Protein AF-A0A0G1UAQ5-F1 (afdb_monomer_lite)

InterPro domains:
  IPR007211 Protein of unknown function DUF378 [PF04070] (2-51)

Foldseek 3Di:
DLLVVLVVLLVVVVVLVVVVVVVDNPLCVVPDVSSVVSVVSNVVSVVCCVVCVVVCVCVVVPDDD

Secondary structure (DSSP, 8-state):
-HHHHHHHHHHHHHHHHHHHHTT--TGGGG-HHHHHHHHHHHHHHHHHHHHHHHHHTHHHHT---

Radius of gyration: 13.38 Å; chains: 1; bounding box: 33×26×33 Å

Structure (mmCIF, N/CA/C/O backbone):
data_AF-A0A0G1UAQ5-F1
#
_entry.id   AF-A0A0G1UAQ5-F1
#
loop_
_atom_site.group_PDB
_atom_site.id
_atom_site.type_symbol
_atom_site.label_atom_id
_atom_site.label_alt_id
_atom_site.label_comp_id
_atom_site.label_asym_id
_atom_site.label_entity_id
_atom_site.label_seq_id
_atom_site.pdbx_PDB_ins_code
_atom_site.Cartn_x
_atom_site.Cartn_y
_atom_site.Cartn_z
_atom_site.occu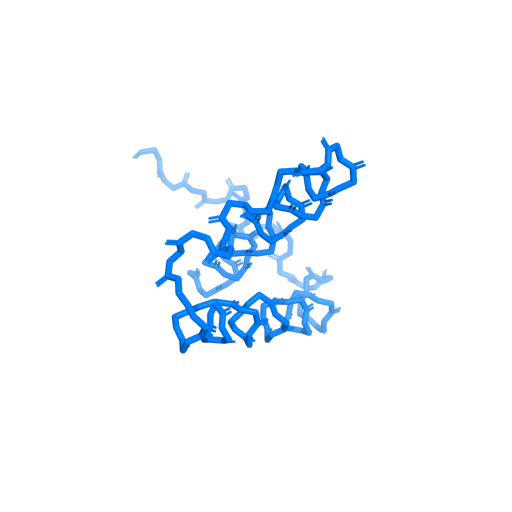pancy
_atom_site.B_iso_or_equiv
_atom_site.auth_seq_id
_atom_site.auth_comp_id
_atom_site.auth_asym_id
_atom_site.auth_atom_id
_atom_site.pdbx_PDB_model_num
ATOM 1 N N . MET A 1 1 ? -9.229 8.386 10.261 1.00 74.38 1 MET A N 1
ATOM 2 C CA . MET A 1 1 ? -8.357 8.952 9.197 1.00 74.38 1 MET A CA 1
ATOM 3 C C . MET A 1 1 ? -7.357 7.925 8.674 1.00 74.38 1 MET A C 1
ATOM 5 O O . MET A 1 1 ? -7.407 7.644 7.487 1.00 74.38 1 MET A O 1
ATOM 9 N N . LEU A 1 2 ? -6.527 7.310 9.529 1.00 83.19 2 LEU A N 1
ATOM 10 C CA . LEU A 1 2 ? -5.538 6.296 9.113 1.00 83.19 2 LEU A CA 1
ATOM 11 C C . LEU A 1 2 ? -6.152 5.088 8.378 1.00 83.19 2 LEU A C 1
ATOM 13 O O . LEU A 1 2 ? -5.640 4.703 7.338 1.00 83.19 2 LEU A O 1
ATOM 17 N N . HIS A 1 3 ? -7.299 4.586 8.849 1.00 84.56 3 HIS A N 1
ATOM 18 C CA . HIS A 1 3 ? -8.097 3.555 8.169 1.00 84.56 3 HIS A CA 1
ATOM 19 C C . HIS A 1 3 ? -8.406 3.891 6.701 1.00 84.56 3 HIS A C 1
ATOM 21 O O . HIS A 1 3 ? -8.212 3.075 5.815 1.00 84.56 3 HIS A O 1
ATOM 27 N N . LYS A 1 4 ? -8.805 5.133 6.405 1.00 86.19 4 LYS A N 1
ATOM 28 C CA . LYS A 1 4 ? -9.125 5.547 5.029 1.00 86.19 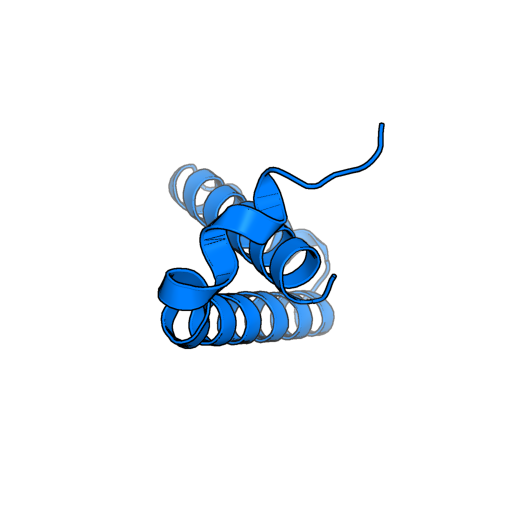4 LYS A CA 1
ATOM 29 C C . LYS A 1 4 ? -7.882 5.579 4.140 1.00 86.19 4 LYS A C 1
ATOM 31 O O . LYS A 1 4 ? -7.943 5.145 2.999 1.00 86.19 4 LYS A O 1
ATOM 36 N N . ILE A 1 5 ? -6.763 6.084 4.665 1.00 91.94 5 ILE A N 1
ATOM 37 C CA . ILE A 1 5 ? -5.492 6.147 3.929 1.00 91.94 5 ILE A CA 1
ATOM 38 C C . ILE A 1 5 ? -4.989 4.731 3.630 1.00 91.94 5 ILE A C 1
ATOM 40 O O . ILE A 1 5 ? -4.665 4.437 2.482 1.00 91.94 5 ILE A O 1
ATOM 44 N N . ALA A 1 6 ? -4.980 3.853 4.637 1.00 93.00 6 ALA A N 1
ATOM 45 C CA . ALA A 1 6 ? -4.608 2.451 4.474 1.00 93.00 6 ALA A CA 1
ATOM 46 C C . ALA A 1 6 ? -5.530 1.746 3.467 1.00 93.00 6 ALA A C 1
ATOM 48 O O . ALA A 1 6 ? -5.049 1.085 2.552 1.00 93.00 6 ALA A O 1
ATOM 49 N N . PHE A 1 7 ? -6.845 1.958 3.555 1.00 91.94 7 PHE A N 1
ATOM 50 C CA . PHE A 1 7 ? -7.800 1.394 2.605 1.00 91.94 7 PHE A CA 1
ATOM 51 C C . PHE A 1 7 ? -7.567 1.884 1.165 1.00 91.94 7 PHE A C 1
ATOM 53 O O . PHE A 1 7 ? -7.566 1.079 0.239 1.00 91.94 7 PHE A O 1
ATOM 60 N N . ILE A 1 8 ? -7.299 3.177 0.953 1.00 93.56 8 ILE A N 1
ATOM 61 C CA . ILE A 1 8 ? -6.974 3.715 -0.381 1.00 93.56 8 ILE A CA 1
ATOM 62 C C . ILE A 1 8 ? -5.686 3.084 -0.926 1.00 93.56 8 ILE A C 1
ATOM 64 O O . ILE A 1 8 ? -5.665 2.639 -2.071 1.00 93.56 8 ILE A O 1
ATOM 68 N N . LEU A 1 9 ? -4.627 3.001 -0.114 1.00 95.44 9 LEU A N 1
ATOM 69 C CA . LEU A 1 9 ? -3.368 2.359 -0.509 1.00 95.44 9 LEU A CA 1
ATOM 70 C C . LEU A 1 9 ? -3.564 0.877 -0.852 1.00 95.44 9 LEU A C 1
ATOM 72 O O . LEU A 1 9 ? -3.025 0.408 -1.854 1.00 95.44 9 LEU A O 1
ATOM 76 N N . LEU A 1 10 ? -4.372 0.157 -0.071 1.00 95.62 10 LEU A N 1
ATOM 77 C CA . LEU A 1 10 ? -4.746 -1.230 -0.342 1.00 95.62 10 LEU A CA 1
ATOM 78 C C . LEU A 1 10 ? -5.437 -1.370 -1.705 1.00 95.62 10 LEU A C 1
ATOM 80 O O . LEU A 1 10 ? -5.060 -2.232 -2.497 1.00 95.62 10 LEU A O 1
ATOM 84 N N . VAL A 1 11 ? -6.424 -0.514 -1.990 1.00 95.62 11 VAL A N 1
ATOM 85 C CA . VAL A 1 11 ? -7.157 -0.515 -3.265 1.00 95.62 11 VAL A CA 1
ATOM 86 C C . VAL A 1 11 ? -6.215 -0.226 -4.433 1.00 95.62 11 VAL A C 1
ATOM 88 O O . VAL A 1 11 ? -6.249 -0.949 -5.424 1.00 95.62 11 VAL A O 1
ATOM 91 N N . ILE A 1 12 ? -5.330 0.770 -4.313 1.00 96.19 12 ILE A N 1
ATOM 92 C CA . ILE A 1 12 ? -4.324 1.080 -5.343 1.00 96.19 12 ILE A CA 1
ATOM 93 C C . ILE A 1 12 ? -3.416 -0.132 -5.595 1.00 96.19 12 ILE A C 1
ATOM 95 O O . ILE A 1 12 ? -3.191 -0.505 -6.746 1.00 96.19 12 ILE A O 1
ATOM 99 N N . GLY A 1 13 ? -2.932 -0.780 -4.533 1.00 96.94 13 GLY A N 1
ATOM 100 C CA . GLY A 1 13 ? -2.115 -1.987 -4.637 1.00 96.94 13 GLY A CA 1
ATOM 101 C C . GLY A 1 13 ? -2.844 -3.152 -5.310 1.00 96.94 13 GLY A C 1
ATOM 102 O O . GLY A 1 13 ? -2.299 -3.775 -6.221 1.00 96.94 13 GLY A O 1
ATOM 103 N N . GLY A 1 14 ? -4.095 -3.405 -4.919 1.00 96.88 14 GLY A N 1
ATOM 104 C CA . GLY A 1 14 ? -4.937 -4.442 -5.519 1.00 96.88 14 GLY A CA 1
ATOM 105 C C . GLY A 1 14 ? -5.226 -4.191 -7.001 1.00 96.88 14 GLY A C 1
ATOM 106 O O . GLY A 1 14 ? -5.139 -5.114 -7.809 1.00 96.88 14 GLY A O 1
ATOM 107 N N . LEU A 1 15 ? -5.490 -2.937 -7.385 1.00 97.50 15 LEU A N 1
ATOM 108 C CA . LEU A 1 15 ? -5.652 -2.548 -8.788 1.00 97.50 15 LEU A CA 1
ATOM 109 C C . LEU A 1 15 ? -4.350 -2.713 -9.580 1.00 97.50 15 LEU A C 1
ATOM 111 O O . LEU A 1 15 ? -4.391 -3.217 -10.700 1.00 97.50 15 LEU A O 1
ATOM 115 N N . ASN A 1 16 ? -3.191 -2.363 -9.010 1.00 96.94 16 ASN A N 1
ATOM 116 C CA . ASN A 1 16 ? -1.907 -2.614 -9.667 1.00 96.94 16 ASN A CA 1
ATOM 117 C C . ASN A 1 16 ? -1.663 -4.115 -9.874 1.00 96.94 16 ASN A C 1
ATOM 119 O O . AS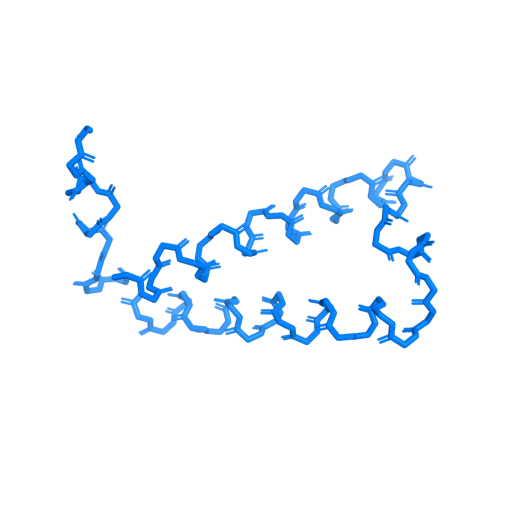N A 1 16 ? -1.169 -4.503 -10.927 1.00 96.94 16 ASN A O 1
ATOM 123 N N . TRP A 1 17 ? -2.029 -4.971 -8.915 1.00 96.50 17 TRP A N 1
ATOM 124 C CA . TRP A 1 17 ? -1.946 -6.427 -9.086 1.00 96.50 17 TRP A CA 1
ATOM 125 C C . TRP A 1 17 ? -2.878 -6.947 -10.177 1.00 96.50 17 TRP A C 1
ATOM 127 O O . TRP A 1 17 ? -2.447 -7.769 -10.985 1.00 96.50 17 TRP A O 1
ATOM 137 N N . LEU A 1 18 ? -4.107 -6.430 -10.256 1.00 97.50 18 LEU A N 1
ATOM 138 C CA . LEU A 1 18 ? -5.014 -6.756 -11.353 1.00 97.50 18 LEU A CA 1
ATOM 139 C C . LEU A 1 18 ? -4.390 -6.381 -12.704 1.00 97.50 18 LEU A C 1
ATOM 141 O O . LEU A 1 18 ? -4.308 -7.224 -13.589 1.00 97.50 18 LEU A O 1
ATOM 145 N N . LEU A 1 19 ? -3.890 -5.152 -12.854 1.00 96.88 19 LEU A N 1
ATOM 146 C CA . LEU A 1 19 ? -3.224 -4.707 -14.084 1.00 96.88 19 LEU A CA 1
ATOM 147 C C . LEU A 1 19 ? -1.952 -5.510 -14.382 1.00 96.88 19 LEU A C 1
ATOM 149 O O . LEU A 1 19 ? -1.691 -5.838 -15.537 1.00 96.88 19 LEU A O 1
ATOM 153 N N . THR A 1 20 ? -1.202 -5.901 -13.350 1.00 96.12 20 THR A N 1
ATOM 154 C CA . THR A 1 20 ? -0.013 -6.751 -13.494 1.00 96.12 20 THR A CA 1
ATOM 155 C C . THR A 1 20 ? -0.382 -8.112 -14.085 1.00 96.12 20 THR A C 1
ATOM 157 O O . THR A 1 20 ? 0.363 -8.621 -14.918 1.00 96.12 20 THR A O 1
ATOM 160 N N . ALA A 1 21 ? -1.552 -8.671 -13.749 1.00 96.50 21 ALA A N 1
ATOM 161 C CA . ALA A 1 21 ? -2.052 -9.896 -14.379 1.00 96.50 21 ALA A CA 1
ATOM 162 C C . ALA A 1 21 ? -2.357 -9.720 -15.882 1.00 96.50 21 ALA A C 1
ATOM 164 O O . ALA A 1 21 ? -2.267 -10.683 -16.638 1.00 96.50 21 ALA A O 1
ATOM 165 N N . PHE A 1 22 ? -2.639 -8.492 -16.332 1.00 97.06 22 PHE A N 1
ATOM 166 C CA . PHE A 1 22 ? -2.745 -8.117 -17.750 1.00 97.06 22 PHE A CA 1
ATOM 167 C C . PHE A 1 22 ? -1.404 -7.660 -18.361 1.00 97.06 22 PHE A C 1
ATOM 169 O O . PHE A 1 22 ? -1.371 -7.124 -19.467 1.00 97.06 22 PHE A O 1
ATOM 176 N N . GLY A 1 23 ? -0.287 -7.862 -17.653 1.00 95.25 23 GLY A N 1
ATOM 177 C CA . GLY A 1 23 ? 1.061 -7.496 -18.094 1.00 95.25 23 GLY A CA 1
ATOM 178 C C . GLY A 1 23 ? 1.439 -6.031 -17.857 1.00 95.25 23 GLY A C 1
ATOM 179 O O . GLY A 1 23 ? 2.475 -5.586 -18.344 1.00 95.25 23 GLY A O 1
ATOM 180 N 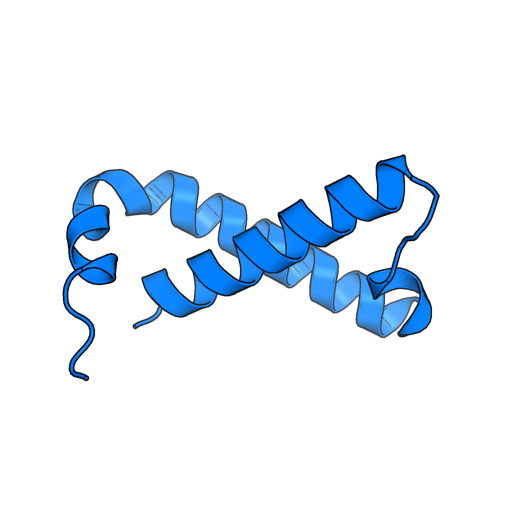N . TRP A 1 24 ? 0.620 -5.259 -17.140 1.00 95.50 24 TRP A N 1
ATOM 181 C CA . TRP A 1 24 ? 0.833 -3.830 -16.894 1.00 95.50 24 TRP A CA 1
ATOM 182 C C . TRP A 1 24 ? 1.126 -3.571 -15.414 1.00 95.50 24 TRP A C 1
ATOM 184 O O . TRP A 1 24 ? 0.218 -3.380 -14.610 1.00 95.50 24 TRP A O 1
ATOM 194 N N . ASN A 1 25 ? 2.406 -3.522 -15.044 1.00 95.00 25 ASN A N 1
ATOM 195 C CA . ASN A 1 25 ? 2.809 -3.130 -13.693 1.00 95.00 25 ASN A CA 1
ATOM 196 C C . ASN A 1 25 ? 3.113 -1.627 -13.638 1.00 95.00 25 ASN A C 1
ATOM 198 O O . ASN A 1 25 ? 4.232 -1.196 -13.910 1.00 95.00 25 ASN A O 1
ATOM 202 N N . VAL A 1 26 ? 2.103 -0.829 -13.286 1.00 94.94 26 VAL A N 1
ATOM 203 C CA . VAL A 1 26 ? 2.210 0.638 -13.270 1.00 94.94 26 VAL A CA 1
ATOM 204 C C . VAL A 1 26 ? 3.234 1.106 -12.237 1.00 94.94 26 VAL A C 1
ATOM 206 O O . VAL A 1 26 ? 4.009 2.024 -12.499 1.00 94.94 26 VAL A O 1
ATOM 209 N N . VAL A 1 27 ? 3.274 0.440 -11.081 1.00 95.25 27 VAL A N 1
ATOM 210 C CA . VAL A 1 27 ? 4.215 0.761 -10.000 1.00 95.25 27 VAL A CA 1
ATOM 211 C C . VAL A 1 27 ? 5.669 0.551 -10.436 1.00 95.25 27 VAL A C 1
ATOM 213 O O . VAL A 1 27 ? 6.537 1.314 -10.020 1.00 95.25 27 VAL A O 1
ATOM 216 N N . ALA A 1 28 ? 5.944 -0.413 -11.320 1.00 94.38 28 ALA A N 1
ATOM 217 C CA . ALA A 1 28 ? 7.297 -0.657 -11.825 1.00 94.38 28 ALA A CA 1
ATOM 218 C C . ALA A 1 28 ? 7.858 0.510 -12.663 1.00 94.38 28 ALA A C 1
ATOM 220 O O . ALA A 1 28 ? 9.068 0.727 -12.658 1.00 94.38 28 ALA A O 1
ATOM 221 N N . TYR A 1 29 ? 7.012 1.314 -13.321 1.00 94.88 29 TYR A N 1
ATOM 222 C CA . TYR A 1 29 ? 7.471 2.482 -14.092 1.00 94.88 29 TYR A CA 1
ATOM 223 C C . TYR A 1 29 ? 8.054 3.606 -13.223 1.00 94.88 29 TYR A C 1
ATOM 225 O O . TYR A 1 29 ? 8.722 4.494 -13.746 1.00 94.88 29 TYR A O 1
ATOM 233 N N . LEU A 1 30 ? 7.836 3.572 -11.904 1.00 93.62 30 LEU A N 1
ATOM 234 C CA . LEU A 1 30 ? 8.434 4.521 -10.959 1.00 93.62 30 LEU A CA 1
ATOM 235 C C . LEU A 1 30 ? 9.927 4.236 -10.699 1.00 93.62 30 LEU A C 1
ATOM 237 O O . LEU A 1 30 ? 10.606 5.061 -10.091 1.00 93.62 30 LEU A O 1
ATOM 241 N N . GLY A 1 31 ? 10.442 3.088 -11.151 1.00 95.31 31 GLY A N 1
ATOM 242 C CA . GLY A 1 31 ? 11.798 2.619 -10.873 1.00 95.31 31 GLY A CA 1
ATOM 243 C C . GLY A 1 31 ? 11.903 1.831 -9.565 1.00 95.31 31 GLY A C 1
ATOM 244 O O . GLY A 1 31 ? 11.073 1.967 -8.664 1.00 95.31 31 GLY A O 1
ATOM 245 N N . ASP A 1 32 ? 12.944 1.003 -9.459 1.00 94.19 32 ASP A N 1
ATOM 246 C CA . ASP A 1 32 ? 13.054 -0.065 -8.453 1.00 94.19 32 ASP A CA 1
ATOM 247 C C . ASP A 1 32 ? 12.898 0.423 -7.006 1.00 94.19 32 ASP A C 1
ATOM 249 O O . ASP A 1 32 ? 12.122 -0.142 -6.233 1.00 94.19 32 ASP A O 1
ATOM 253 N N . THR A 1 33 ? 13.583 1.510 -6.638 1.00 96.56 33 THR A N 1
ATOM 254 C CA . THR A 1 33 ? 13.542 2.049 -5.269 1.00 96.56 33 THR A CA 1
ATOM 255 C C . THR A 1 33 ? 12.150 2.556 -4.896 1.00 96.56 33 THR A C 1
ATOM 257 O O . THR A 1 33 ? 11.653 2.266 -3.806 1.00 96.56 33 THR A O 1
ATOM 260 N N . LEU A 1 34 ? 11.495 3.302 -5.791 1.00 96.12 34 LEU A N 1
ATOM 261 C CA . LEU A 1 34 ? 10.157 3.839 -5.533 1.00 96.12 34 LEU A CA 1
ATOM 262 C C . LEU A 1 34 ? 9.106 2.729 -5.554 1.00 96.12 34 LEU A C 1
ATOM 264 O O . LEU A 1 34 ? 8.231 2.708 -4.689 1.00 96.12 34 LEU A O 1
ATOM 268 N N . ALA A 1 35 ? 9.229 1.772 -6.475 1.00 95.94 35 ALA A N 1
ATOM 269 C CA . ALA A 1 35 ? 8.371 0.598 -6.521 1.00 95.94 35 ALA A CA 1
ATOM 270 C C . ALA A 1 35 ? 8.450 -0.204 -5.213 1.00 95.94 35 ALA A C 1
ATOM 272 O O . ALA A 1 35 ? 7.415 -0.549 -4.644 1.00 95.94 35 ALA A O 1
ATOM 273 N N . MET A 1 36 ? 9.659 -0.425 -4.680 1.00 96.56 36 MET A N 1
ATOM 274 C CA . MET A 1 36 ? 9.857 -1.098 -3.393 1.00 96.56 36 MET A CA 1
ATOM 275 C C . MET A 1 36 ? 9.142 -0.370 -2.250 1.00 96.56 36 MET A C 1
ATOM 277 O O . MET A 1 36 ? 8.447 -1.005 -1.457 1.00 96.56 36 MET A O 1
ATOM 281 N N . ILE A 1 37 ? 9.273 0.959 -2.177 1.00 97.69 37 ILE A N 1
ATOM 282 C CA . ILE A 1 37 ? 8.596 1.768 -1.154 1.00 97.69 37 ILE A CA 1
ATOM 283 C C . ILE A 1 37 ? 7.078 1.609 -1.267 1.00 97.69 37 ILE A C 1
ATOM 285 O O . ILE A 1 37 ? 6.412 1.363 -0.261 1.00 97.69 37 ILE A O 1
ATOM 289 N N . VAL A 1 38 ? 6.525 1.695 -2.480 1.00 96.56 38 VAL A N 1
ATOM 290 C CA . VAL A 1 38 ? 5.086 1.512 -2.713 1.00 96.56 38 VAL A CA 1
ATOM 291 C C . VAL A 1 38 ? 4.635 0.118 -2.280 1.00 96.56 38 VAL A C 1
ATOM 293 O O . VAL A 1 38 ? 3.637 0.005 -1.571 1.00 96.56 38 VAL A O 1
ATOM 296 N N . TYR A 1 39 ? 5.375 -0.940 -2.622 1.00 96.06 39 TYR A N 1
ATOM 297 C CA . TYR A 1 39 ? 5.030 -2.303 -2.207 1.00 96.06 39 TYR A CA 1
ATOM 298 C C . TYR A 1 39 ? 5.048 -2.480 -0.687 1.00 96.06 39 TYR A C 1
ATOM 300 O O . TYR A 1 39 ? 4.144 -3.114 -0.142 1.00 96.06 39 TYR A O 1
ATOM 308 N N . ILE A 1 40 ? 6.012 -1.872 0.012 1.00 97.94 40 ILE A N 1
ATOM 309 C CA . ILE A 1 40 ? 6.048 -1.878 1.481 1.00 97.94 40 ILE A CA 1
ATOM 310 C C . ILE A 1 40 ? 4.820 -1.158 2.048 1.00 97.94 40 ILE A C 1
ATOM 312 O O . ILE A 1 40 ? 4.155 -1.694 2.933 1.00 97.94 40 ILE A O 1
ATOM 316 N N . LEU A 1 41 ? 4.473 0.023 1.527 1.00 97.56 41 LEU A N 1
ATOM 317 C CA . LEU A 1 41 ? 3.310 0.789 1.991 1.00 97.56 41 LEU A CA 1
ATOM 318 C C . LEU A 1 41 ? 1.988 0.050 1.747 1.00 97.56 41 LEU A C 1
ATOM 320 O O . LEU A 1 41 ? 1.125 0.031 2.628 1.00 97.56 41 LEU A O 1
ATOM 324 N N . VAL A 1 42 ? 1.833 -0.589 0.586 1.00 97.81 42 VAL A N 1
ATOM 325 C CA . VAL A 1 42 ? 0.671 -1.431 0.267 1.00 97.81 42 VAL A CA 1
ATOM 326 C C . VAL A 1 42 ? 0.597 -2.623 1.223 1.00 97.81 42 VAL A C 1
ATOM 328 O O . VAL A 1 42 ? -0.462 -2.876 1.795 1.00 97.81 42 VAL A O 1
ATOM 331 N N . GLY A 1 43 ? 1.714 -3.319 1.456 1.00 97.06 43 GLY A N 1
ATOM 332 C CA . GLY A 1 43 ? 1.776 -4.456 2.378 1.00 97.06 43 GLY A CA 1
ATOM 333 C C . GLY A 1 43 ? 1.437 -4.073 3.821 1.00 97.06 43 GLY A C 1
ATOM 334 O O . GLY A 1 43 ? 0.620 -4.732 4.463 1.00 97.06 43 GLY A O 1
ATOM 335 N N . LEU A 1 44 ? 1.991 -2.964 4.320 1.00 97.75 44 LEU A N 1
ATOM 336 C CA . LEU A 1 44 ? 1.659 -2.428 5.645 1.00 97.75 44 LEU A CA 1
ATOM 337 C C . LEU A 1 44 ? 0.183 -2.034 5.748 1.00 97.75 44 LEU A C 1
ATOM 339 O O . LEU A 1 44 ? -0.451 -2.292 6.770 1.00 97.75 44 LEU A O 1
ATOM 343 N N . SER A 1 45 ? -0.379 -1.459 4.683 1.00 96.38 45 SER A N 1
ATOM 344 C CA . SER A 1 45 ? -1.802 -1.115 4.621 1.00 96.38 45 SER A CA 1
ATOM 345 C C . SER A 1 45 ? -2.692 -2.359 4.657 1.00 96.38 45 SER A C 1
ATOM 347 O O . SER A 1 45 ? -3.699 -2.362 5.361 1.00 96.38 45 SER A O 1
ATOM 349 N N . ALA A 1 46 ? -2.292 -3.438 3.977 1.00 96.44 46 ALA A N 1
ATOM 350 C CA . ALA A 1 46 ? -2.977 -4.728 4.030 1.00 96.44 46 ALA A CA 1
ATOM 351 C C . ALA A 1 46 ? -2.999 -5.321 5.432 1.00 96.44 46 ALA A C 1
ATOM 353 O O . ALA A 1 46 ? -4.068 -5.670 5.929 1.00 96.44 46 ALA A O 1
ATOM 354 N N . ILE A 1 47 ? -1.845 -5.371 6.096 1.00 96.56 47 ILE A N 1
ATOM 355 C CA . ILE A 1 47 ? -1.760 -5.858 7.475 1.00 96.56 47 ILE A CA 1
ATOM 356 C C . ILE A 1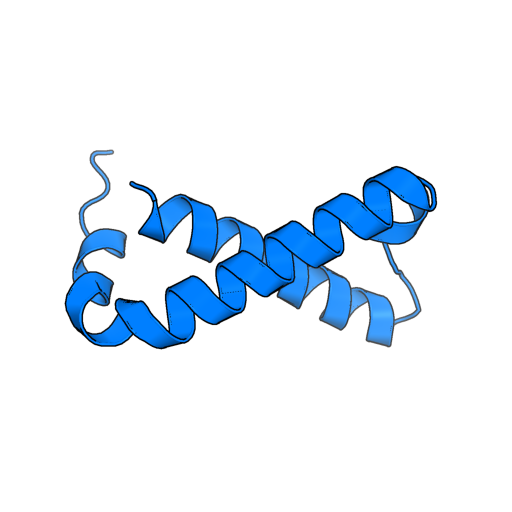 47 ? -2.639 -4.997 8.390 1.00 96.56 47 ILE A C 1
ATOM 358 O O . ILE A 1 47 ? -3.429 -5.537 9.162 1.00 96.56 47 ILE A O 1
ATOM 362 N N . TYR A 1 48 ? -2.547 -3.668 8.276 1.00 94.50 48 TYR A N 1
ATOM 363 C CA . TYR A 1 48 ? -3.328 -2.738 9.090 1.00 94.50 48 TYR A CA 1
ATOM 364 C C . TYR A 1 48 ? -4.839 -2.927 8.919 1.00 94.50 48 TYR A C 1
ATOM 366 O O . TYR A 1 48 ? -5.567 -2.999 9.912 1.00 94.50 48 TYR A O 1
ATOM 374 N N . GLU A 1 49 ? -5.321 -3.023 7.680 1.00 93.81 49 GLU A N 1
ATOM 375 C CA . GLU A 1 49 ? -6.739 -3.249 7.413 1.00 93.81 49 GLU A CA 1
ATOM 376 C C . GLU A 1 49 ? -7.176 -4.618 7.939 1.00 93.81 49 GLU A C 1
ATOM 378 O O . GLU A 1 49 ? -8.132 -4.687 8.702 1.00 93.81 49 GLU A O 1
ATOM 383 N N . VAL A 1 50 ? -6.439 -5.698 7.671 1.00 93.69 50 VAL A N 1
ATOM 384 C CA . VAL A 1 50 ? -6.806 -7.039 8.165 1.00 93.69 50 VAL A CA 1
ATOM 385 C C . VAL A 1 50 ? -6.972 -7.073 9.690 1.00 93.69 50 VAL A C 1
ATOM 387 O O . VAL A 1 50 ? -7.932 -7.667 10.181 1.00 93.69 50 VAL A O 1
ATOM 390 N N . VAL A 1 51 ? -6.090 -6.413 10.450 1.00 93.81 51 VAL A N 1
ATOM 391 C CA . VAL A 1 51 ? -6.130 -6.462 11.924 1.00 93.81 51 VAL A CA 1
ATOM 392 C C . VAL A 1 51 ? -7.068 -5.433 12.561 1.00 93.81 51 VAL A C 1
ATOM 394 O O . VAL A 1 51 ? -7.474 -5.618 13.707 1.00 93.81 51 VAL A O 1
ATOM 397 N N . THR A 1 52 ? -7.429 -4.350 11.862 1.00 90.12 52 THR A N 1
ATOM 398 C CA . THR A 1 52 ? -8.238 -3.262 12.450 1.00 90.12 52 THR A CA 1
ATOM 399 C C . THR A 1 52 ? -9.621 -3.077 11.825 1.00 90.12 52 THR A C 1
ATOM 401 O O . THR A 1 52 ? -10.496 -2.485 12.465 1.00 90.12 52 THR A O 1
ATOM 404 N N . HIS A 1 53 ? -9.864 -3.598 10.619 1.00 84.81 53 HIS A N 1
ATOM 405 C CA . HIS A 1 53 ? -11.061 -3.295 9.830 1.00 84.81 53 HIS A CA 1
ATOM 406 C C . HIS A 1 53 ? -12.361 -3.696 10.531 1.00 84.81 53 HIS A C 1
ATOM 408 O O . HIS A 1 53 ? -13.322 -2.927 10.535 1.00 84.81 53 HIS A O 1
ATOM 414 N N . TRP A 1 54 ? -12.395 -4.858 11.189 1.00 78.81 54 TRP A N 1
ATOM 415 C CA . TRP A 1 54 ? -13.620 -5.393 11.798 1.00 78.81 54 TRP A CA 1
ATOM 416 C C . TRP A 1 54 ? -14.257 -4.448 12.829 1.00 78.81 54 TRP A C 1
ATOM 418 O O . TRP A 1 54 ? -15.479 -4.339 12.904 1.00 78.81 54 TRP A O 1
ATOM 428 N N . GLY A 1 55 ? -13.439 -3.722 13.598 1.00 77.69 55 GLY A N 1
ATOM 429 C CA . GLY A 1 55 ? -13.909 -2.735 14.578 1.00 77.69 55 GLY A CA 1
ATOM 430 C C . GLY A 1 55 ? -14.091 -1.325 14.012 1.00 77.69 55 GLY A C 1
ATOM 431 O O . GLY A 1 55 ? -14.673 -0.467 14.676 1.00 77.69 55 GLY A O 1
ATOM 432 N N . ARG A 1 56 ? -13.593 -1.064 12.798 1.00 75.56 56 ARG A N 1
ATOM 433 C CA . ARG A 1 56 ? -13.458 0.286 12.229 1.00 75.56 56 ARG A CA 1
ATOM 434 C C . ARG A 1 56 ? -14.189 0.491 10.906 1.00 75.56 56 ARG A C 1
ATOM 436 O O . ARG A 1 56 ? -14.229 1.624 10.442 1.00 75.56 56 ARG A O 1
ATOM 443 N N . CYS A 1 57 ? -14.852 -0.527 10.346 1.00 76.19 57 CYS A N 1
ATOM 444 C CA . CYS A 1 57 ? -15.463 -0.439 9.010 1.00 76.19 57 CYS A CA 1
ATOM 445 C C . CYS A 1 57 ? -16.482 0.713 8.864 1.00 76.19 57 CYS A C 1
ATOM 447 O O . CYS A 1 57 ? -16.610 1.315 7.798 1.00 76.19 57 CYS A O 1
ATOM 449 N N . LYS A 1 58 ? -17.160 1.109 9.955 1.00 78.56 58 LYS A N 1
ATOM 450 C CA . LYS A 1 58 ? -18.096 2.251 9.966 1.00 78.56 58 LYS A CA 1
ATOM 451 C C . LYS A 1 58 ? -17.406 3.609 9.774 1.00 78.56 58 LYS A C 1
ATOM 453 O O . LYS A 1 58 ? -18.089 4.594 9.501 1.00 78.56 58 LYS A O 1
ATOM 458 N N . GLU A 1 59 ? -16.084 3.702 9.918 1.00 77.88 59 GLU A N 1
ATOM 459 C CA . GLU A 1 59 ? -15.328 4.932 9.653 1.00 77.88 59 GLU A CA 1
ATOM 460 C C . GLU A 1 59 ? -15.305 5.299 8.158 1.00 77.88 59 GLU A C 1
ATOM 462 O O . GLU A 1 59 ? -15.199 6.488 7.842 1.00 77.88 59 GLU A O 1
ATOM 467 N N . CYS A 1 60 ? -15.463 4.333 7.242 1.00 68.38 60 CYS A N 1
ATOM 468 C CA . CYS A 1 60 ? -15.582 4.601 5.803 1.00 68.38 60 CYS A CA 1
ATOM 469 C C . CYS A 1 60 ? -16.851 5.396 5.465 1.00 68.38 60 CYS A C 1
ATOM 471 O O . CYS A 1 60 ? -16.797 6.322 4.662 1.00 68.38 60 CYS A O 1
ATOM 473 N N . ALA A 1 61 ? -17.968 5.100 6.137 1.00 71.88 61 ALA A N 1
ATOM 474 C CA . ALA A 1 61 ? -19.254 5.758 5.900 1.00 71.88 61 ALA A CA 1
ATOM 475 C C . ALA A 1 61 ? -19.328 7.198 6.448 1.00 71.88 61 ALA A C 1
ATOM 477 O O . ALA A 1 61 ? -20.169 7.980 6.024 1.00 71.88 61 ALA A O 1
ATOM 478 N N . LYS A 1 62 ? -18.453 7.572 7.390 1.00 68.31 62 LYS A N 1
ATOM 479 C CA . LYS A 1 62 ? -18.487 8.871 8.091 1.00 68.31 62 LYS A CA 1
ATOM 480 C C . LYS A 1 62 ? -17.674 9.970 7.391 1.00 68.31 62 LYS A C 1
ATOM 482 O O . LYS A 1 62 ? -17.069 10.801 8.062 1.00 68.31 62 LYS A O 1
ATOM 487 N N . MET A 1 63 ? -17.539 9.951 6.066 1.00 60.50 63 MET A N 1
ATOM 488 C CA . MET A 1 63 ? -16.869 11.051 5.358 1.00 60.50 63 MET A CA 1
ATOM 489 C C . MET A 1 63 ? -17.777 12.295 5.396 1.00 60.50 63 MET A C 1
ATOM 491 O O . MET A 1 63 ? -18.890 12.205 4.882 1.00 60.50 63 MET A O 1
ATOM 495 N N . PRO A 1 64 ? -17.364 13.425 6.006 1.00 59.34 64 PRO A N 1
ATOM 496 C CA . PRO A 1 64 ? -18.039 14.689 5.738 1.00 59.34 64 PRO A CA 1
ATOM 497 C C . PRO A 1 64 ? -17.835 15.023 4.255 1.00 59.34 64 PRO A C 1
ATOM 499 O O . PRO A 1 64 ? -16.721 14.861 3.747 1.00 59.34 64 PRO A O 1
ATOM 502 N N . ALA A 1 65 ? -18.933 15.375 3.584 1.00 59.22 65 ALA A N 1
ATOM 503 C CA . ALA A 1 65 ? -18.936 15.851 2.204 1.00 59.22 65 ALA A CA 1
ATOM 504 C C . ALA A 1 65 ? -18.107 17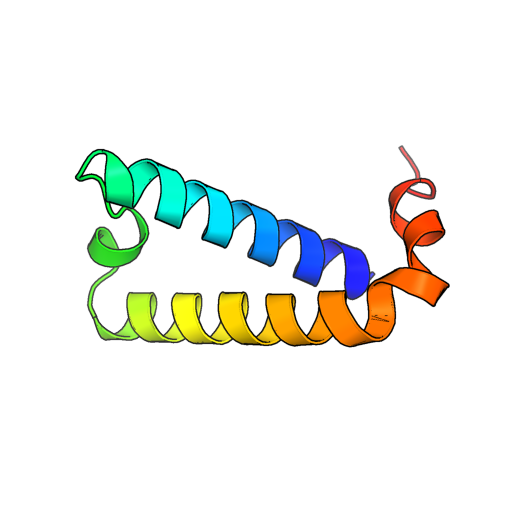.134 2.054 1.00 59.22 65 ALA A C 1
ATOM 506 O O . ALA A 1 65 ? -18.069 17.920 3.031 1.00 59.22 65 ALA A O 1
#

Organism: NCBI:txid1618660

pLDDT: mean 90.07, std 10.37, range [59.22, 97.94]

Sequence (65 aa):
MLHKIAFILLVIGGLNWLLTAFGWNVVAYLGDTLAMIVYILVGLSAIYEVVTHWGRCKECAKMPA